Protein AF-A0A0J8SXW7-F1 (afdb_monomer_lite)

Structure (mmCIF, N/CA/C/O backbone):
data_AF-A0A0J8SXW7-F1
#
_entry.id   AF-A0A0J8SXW7-F1
#
loop_
_atom_site.group_PDB
_atom_site.id
_atom_site.type_symbol
_atom_site.label_atom_id
_atom_site.label_alt_id
_atom_site.label_comp_id
_atom_site.label_asym_id
_atom_site.label_entity_id
_atom_site.label_seq_id
_atom_site.pdbx_PDB_ins_code
_atom_site.Cartn_x
_atom_site.Cartn_y
_atom_site.Cartn_z
_atom_site.occupancy
_atom_site.B_iso_or_equiv
_atom_site.auth_seq_id
_atom_site.auth_comp_id
_atom_site.auth_asym_id
_atom_site.auth_atom_id
_atom_site.pdbx_PDB_model_num
ATOM 1 N N . MET A 1 1 ? -12.211 -1.390 36.355 1.00 63.88 1 MET A N 1
ATOM 2 C CA . MET A 1 1 ? -13.063 -1.332 35.145 1.00 63.88 1 MET A CA 1
ATOM 3 C C . MET A 1 1 ? -12.846 -0.063 34.319 1.00 63.88 1 MET A C 1
ATOM 5 O O . MET A 1 1 ? -12.657 -0.230 33.126 1.00 63.88 1 MET A O 1
ATOM 9 N N . SER A 1 2 ? -12.753 1.157 34.883 1.00 73.62 2 SER A N 1
ATOM 10 C CA . SER A 1 2 ? -12.425 2.357 34.065 1.00 73.62 2 SER A CA 1
ATOM 11 C C . SER A 1 2 ? -11.066 2.266 33.354 1.00 73.62 2 SER A C 1
ATOM 13 O O . SER A 1 2 ? -10.900 2.770 32.251 1.00 73.62 2 SER A O 1
ATOM 15 N N . THR A 1 3 ? -10.104 1.549 33.943 1.00 84.44 3 THR A N 1
ATOM 16 C CA . THR A 1 3 ? -8.816 1.246 33.304 1.00 84.44 3 THR A CA 1
ATOM 17 C C . THR A 1 3 ? -8.985 0.404 32.038 1.00 84.44 3 THR A C 1
ATOM 19 O O . THR A 1 3 ? -8.283 0.646 31.069 1.00 84.44 3 THR A O 1
ATOM 22 N N . ILE A 1 4 ? -9.929 -0.546 32.024 1.00 85.62 4 ILE A N 1
ATOM 23 C CA . ILE A 1 4 ? -10.173 -1.427 30.871 1.00 85.62 4 ILE A CA 1
ATOM 24 C C . ILE A 1 4 ? -10.850 -0.636 29.748 1.00 85.62 4 ILE A C 1
ATOM 26 O O . ILE A 1 4 ? -10.400 -0.702 28.614 1.00 85.62 4 ILE A O 1
ATOM 30 N N . GLU A 1 5 ? -11.875 0.160 30.064 1.00 84.00 5 GLU A N 1
ATOM 31 C CA . GLU A 1 5 ? -12.535 1.049 29.092 1.00 84.00 5 GLU A CA 1
ATOM 32 C C . GLU A 1 5 ? -11.545 2.041 28.457 1.00 84.00 5 GLU A C 1
ATOM 34 O O . GLU A 1 5 ? -11.538 2.231 27.239 1.00 84.00 5 GLU A O 1
ATOM 39 N N . SER A 1 6 ? -10.668 2.627 29.279 1.00 89.38 6 SER A N 1
ATOM 40 C CA . SER A 1 6 ? -9.590 3.500 28.811 1.00 89.38 6 SER A CA 1
ATOM 41 C C . SER A 1 6 ? -8.622 2.750 27.893 1.00 89.38 6 SER A C 1
ATOM 43 O O . SER A 1 6 ? -8.356 3.213 26.788 1.00 89.38 6 SER A O 1
ATOM 45 N N . SER A 1 7 ? -8.172 1.549 28.281 1.00 90.94 7 SER A N 1
ATOM 46 C CA . SER A 1 7 ? -7.300 0.720 27.441 1.00 90.94 7 SER A CA 1
ATOM 47 C C . SER A 1 7 ? -7.934 0.370 26.095 1.00 90.94 7 SER A C 1
ATOM 49 O O . SER A 1 7 ? -7.269 0.526 25.078 1.00 90.94 7 SER A O 1
ATOM 51 N N . VAL A 1 8 ? -9.208 -0.036 26.067 1.00 90.44 8 VAL A N 1
ATOM 52 C CA . VAL A 1 8 ? -9.937 -0.335 24.820 1.00 90.44 8 VAL A CA 1
ATOM 53 C C . VAL A 1 8 ? -10.001 0.901 23.923 1.00 90.44 8 VAL A C 1
ATOM 55 O O . VAL A 1 8 ? -9.690 0.819 22.739 1.00 90.44 8 VAL A O 1
ATOM 58 N N . THR A 1 9 ? -10.321 2.064 24.496 1.00 90.19 9 THR A N 1
ATOM 59 C CA . THR A 1 9 ? -10.385 3.330 23.749 1.00 90.19 9 THR A CA 1
ATOM 60 C C . THR A 1 9 ? -9.020 3.720 23.178 1.00 90.19 9 THR A C 1
ATOM 62 O O . THR A 1 9 ? -8.919 4.080 22.008 1.00 90.19 9 THR A O 1
ATOM 65 N N . THR A 1 10 ? -7.946 3.595 23.963 1.00 94.00 10 THR A N 1
ATOM 66 C CA . THR A 1 10 ? -6.581 3.850 23.482 1.00 94.00 10 THR A CA 1
ATOM 67 C C . THR A 1 10 ? -6.181 2.874 22.373 1.00 94.00 10 THR A C 1
ATOM 69 O O . THR A 1 10 ? -5.550 3.279 21.399 1.00 94.00 10 THR A O 1
ATOM 72 N N . THR A 1 11 ? -6.543 1.593 22.479 1.00 93.62 11 THR A N 1
ATOM 73 C CA . THR A 1 11 ? -6.265 0.609 21.425 1.00 93.62 11 THR A CA 1
ATOM 74 C C . THR A 1 11 ? -7.021 0.935 20.134 1.00 93.62 11 THR A C 1
ATOM 76 O O . THR A 1 11 ? -6.407 0.900 19.068 1.00 93.62 11 THR A O 1
ATOM 79 N N . ASP A 1 12 ? -8.294 1.332 20.215 1.00 92.56 12 ASP A N 1
ATOM 80 C CA . ASP A 1 12 ? -9.075 1.805 19.061 1.00 92.56 12 ASP A CA 1
ATOM 81 C C . ASP A 1 12 ? -8.402 2.995 18.358 1.00 92.56 12 ASP A C 1
ATOM 83 O O . ASP A 1 12 ? -8.291 3.018 17.131 1.00 92.56 12 ASP A O 1
ATOM 87 N N . GLU A 1 13 ? -7.923 3.982 19.121 1.00 94.50 13 GLU A N 1
ATOM 88 C CA . GLU A 1 13 ? -7.211 5.146 18.579 1.00 94.50 13 GLU A CA 1
ATOM 89 C C . GLU A 1 13 ? -5.915 4.746 17.865 1.00 94.50 13 GLU A C 1
ATOM 91 O O . GLU A 1 13 ? -5.630 5.236 16.769 1.00 94.50 13 GLU A O 1
ATOM 96 N N . VAL A 1 14 ? -5.143 3.823 18.447 1.00 95.81 14 VAL A N 1
ATOM 97 C CA . VAL A 1 14 ? -3.910 3.311 17.833 1.00 95.81 14 VAL A CA 1
ATOM 98 C C . VAL A 1 14 ? -4.204 2.586 16.523 1.00 95.81 14 VAL A C 1
ATOM 100 O O . VAL A 1 14 ? -3.511 2.838 15.537 1.00 95.81 14 VAL A O 1
ATOM 103 N N . ILE A 1 15 ? -5.236 1.740 16.471 1.00 94.81 15 ILE A N 1
ATOM 104 C CA . ILE A 1 15 ? -5.591 1.026 15.237 1.00 94.81 15 ILE A CA 1
ATOM 105 C C . ILE A 1 15 ? -6.037 2.012 14.148 1.00 94.81 15 ILE A C 1
ATOM 107 O O . ILE A 1 15 ? -5.579 1.909 13.013 1.00 94.81 15 ILE A O 1
ATOM 111 N N . ARG A 1 16 ? -6.834 3.033 14.484 1.00 92.31 16 ARG A N 1
ATOM 112 C CA . ARG A 1 16 ? -7.217 4.093 13.527 1.00 92.31 16 ARG A CA 1
ATOM 113 C C . ARG A 1 16 ? -6.018 4.895 13.018 1.00 92.31 16 ARG A C 1
ATOM 115 O O . ARG A 1 16 ? -5.972 5.281 11.853 1.00 92.31 16 ARG A O 1
ATOM 122 N N . MET A 1 17 ? -5.022 5.148 13.868 1.00 95.75 17 MET A N 1
ATOM 123 C CA . MET A 1 17 ? -3.774 5.770 13.415 1.00 95.75 17 MET A CA 1
ATOM 124 C C . MET A 1 17 ? -2.996 4.869 12.453 1.00 95.75 17 MET A C 1
ATOM 126 O O . MET A 1 17 ? -2.392 5.379 11.507 1.00 95.75 17 MET A O 1
ATOM 130 N N . LEU A 1 18 ? -2.981 3.555 12.689 1.00 95.50 18 LEU A N 1
ATOM 131 C CA . LEU A 1 18 ? -2.347 2.595 11.786 1.00 95.50 18 LEU A CA 1
ATOM 132 C C . LEU A 1 18 ? -3.084 2.523 10.442 1.00 95.50 18 LEU A C 1
ATOM 134 O O . LEU A 1 18 ? -2.417 2.543 9.412 1.00 95.50 18 LEU A O 1
ATOM 138 N N . GLU A 1 19 ? -4.418 2.573 10.435 1.00 93.00 19 GLU A N 1
ATOM 139 C CA . GLU A 1 19 ? -5.241 2.654 9.217 1.00 93.00 19 GLU A CA 1
ATOM 140 C C . GLU A 1 19 ? -4.845 3.873 8.367 1.00 93.00 19 GLU A C 1
ATOM 142 O O . GLU A 1 19 ? -4.509 3.746 7.190 1.00 93.00 19 GLU A O 1
ATOM 147 N N . GLY A 1 20 ? -4.745 5.054 8.987 1.00 94.50 20 GLY A N 1
ATOM 148 C CA . GLY A 1 20 ? -4.309 6.269 8.294 1.00 94.50 20 GLY A CA 1
ATOM 149 C C . GLY A 1 20 ? -2.858 6.227 7.788 1.00 94.50 20 GLY A C 1
ATOM 150 O O . GLY A 1 20 ? -2.529 6.891 6.802 1.00 94.50 20 GLY A O 1
ATOM 151 N N . LYS A 1 21 ? -1.971 5.468 8.443 1.00 95.62 21 LYS A N 1
ATOM 152 C CA . LYS A 1 21 ? -0.592 5.241 7.970 1.00 95.62 21 LYS A CA 1
ATOM 153 C C . LYS A 1 21 ? -0.554 4.247 6.813 1.00 95.62 21 LYS A C 1
ATOM 155 O O . LYS A 1 21 ? 0.180 4.483 5.861 1.00 95.62 21 LYS A O 1
ATOM 160 N N . SER A 1 22 ? -1.351 3.185 6.879 1.00 95.62 22 SER A N 1
ATOM 161 C CA . SER A 1 22 ? -1.481 2.179 5.822 1.00 95.62 22 SER A CA 1
ATOM 162 C C . SER 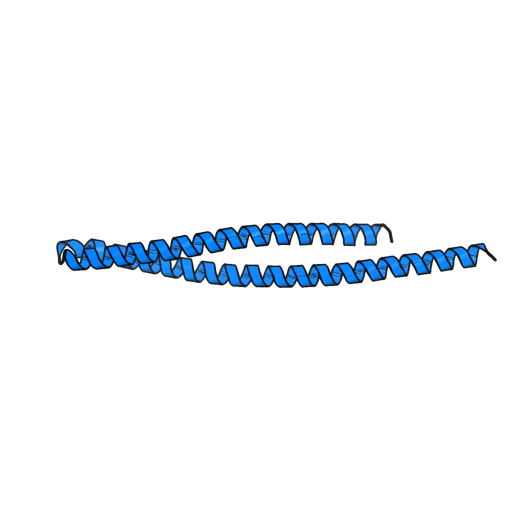A 1 22 ? -1.971 2.804 4.520 1.00 95.62 22 SER A C 1
ATOM 164 O O . SER A 1 22 ? -1.325 2.644 3.488 1.00 95.62 22 SER A O 1
ATOM 166 N N . ALA A 1 23 ? -2.993 3.662 4.594 1.00 93.81 23 ALA A N 1
ATOM 167 C CA . ALA A 1 23 ? -3.488 4.406 3.438 1.00 93.81 23 ALA A CA 1
ATOM 168 C C . ALA A 1 23 ? -2.407 5.299 2.793 1.00 93.81 23 ALA A C 1
ATOM 170 O O . ALA A 1 23 ? -2.322 5.401 1.570 1.00 93.81 23 ALA A O 1
ATOM 171 N N . GLN A 1 24 ? -1.545 5.931 3.599 1.00 96.88 24 GLN A N 1
ATOM 172 C CA . GLN A 1 24 ? -0.409 6.704 3.077 1.00 96.88 24 GLN A CA 1
ATOM 173 C C . GLN A 1 24 ? 0.639 5.809 2.408 1.00 96.88 24 GLN A C 1
ATOM 175 O O . GLN A 1 24 ? 1.187 6.190 1.376 1.00 96.88 24 GLN A O 1
ATOM 180 N N . ILE A 1 25 ? 0.914 4.627 2.967 1.00 96.19 25 ILE A N 1
ATOM 181 C CA . ILE A 1 25 ? 1.834 3.658 2.359 1.00 96.19 25 ILE A CA 1
ATOM 182 C C . ILE A 1 25 ? 1.267 3.167 1.024 1.00 96.19 25 ILE A C 1
ATOM 184 O O . ILE A 1 25 ? 1.996 3.188 0.038 1.00 96.19 25 ILE A O 1
ATOM 188 N N . SER A 1 26 ? -0.021 2.818 0.959 1.00 96.00 26 SER A N 1
ATOM 189 C CA . SER A 1 26 ? -0.700 2.418 -0.283 1.00 96.00 26 SER A CA 1
ATOM 190 C C . SER A 1 26 ? -0.528 3.471 -1.389 1.00 96.00 26 SER A C 1
ATOM 192 O O . SER A 1 26 ? -0.090 3.153 -2.495 1.00 96.00 26 SER A O 1
ATOM 194 N N . GLN A 1 27 ? -0.730 4.758 -1.073 1.00 96.75 27 GLN A N 1
ATOM 195 C CA . GLN A 1 27 ? -0.498 5.852 -2.028 1.00 96.75 27 GLN A CA 1
ATOM 196 C C . GLN A 1 27 ? 0.958 5.929 -2.514 1.00 96.75 27 GLN A C 1
ATOM 198 O O . GLN A 1 27 ? 1.206 6.159 -3.698 1.00 96.75 27 GLN A O 1
ATOM 203 N N . MET A 1 28 ? 1.932 5.736 -1.619 1.00 96.69 28 MET A N 1
ATOM 204 C CA . MET A 1 28 ? 3.350 5.728 -1.992 1.00 96.69 28 MET A CA 1
ATOM 205 C C . MET A 1 28 ? 3.695 4.535 -2.888 1.00 96.69 28 MET A C 1
ATOM 207 O O . MET A 1 28 ? 4.410 4.703 -3.872 1.00 96.69 28 MET A O 1
ATOM 211 N N . VAL A 1 29 ? 3.181 3.347 -2.570 1.00 97.00 29 VAL A N 1
ATOM 212 C CA . VAL A 1 29 ? 3.405 2.117 -3.343 1.00 97.00 29 VAL A CA 1
ATOM 213 C C . VAL A 1 29 ? 2.822 2.248 -4.746 1.00 97.00 29 VAL A C 1
ATOM 215 O O . VAL A 1 29 ? 3.523 1.966 -5.719 1.00 97.00 29 VAL A O 1
ATOM 218 N N . SER A 1 30 ? 1.604 2.785 -4.857 1.00 95.94 30 SER A N 1
ATOM 219 C CA . SER A 1 30 ? 0.957 3.087 -6.136 1.00 95.94 30 SER A CA 1
ATOM 220 C C . SER A 1 30 ? 1.804 4.042 -6.989 1.00 95.94 30 SER A C 1
ATOM 222 O O . SER A 1 30 ? 2.088 3.756 -8.153 1.00 95.94 30 SER A O 1
ATOM 224 N N . ALA A 1 31 ? 2.331 5.119 -6.393 1.00 97.69 31 ALA A N 1
ATOM 225 C CA . ALA A 1 31 ? 3.228 6.041 -7.092 1.00 97.69 31 ALA A CA 1
ATOM 226 C C . ALA A 1 31 ? 4.537 5.366 -7.553 1.00 97.69 31 ALA A C 1
ATOM 228 O O . ALA A 1 31 ? 5.019 5.636 -8.653 1.00 97.69 31 ALA A O 1
ATOM 229 N N . ILE A 1 32 ? 5.118 4.468 -6.748 1.00 96.56 32 ILE A N 1
ATOM 230 C CA . ILE A 1 32 ? 6.312 3.701 -7.144 1.00 96.56 32 ILE A CA 1
ATOM 231 C C . ILE A 1 32 ? 5.984 2.770 -8.317 1.00 96.56 32 ILE A C 1
ATOM 233 O O . ILE A 1 32 ? 6.767 2.699 -9.264 1.00 96.56 32 ILE A O 1
ATOM 237 N N . HIS A 1 33 ? 4.830 2.098 -8.288 1.00 96.31 33 HIS A N 1
ATOM 238 C CA . HIS A 1 33 ? 4.379 1.231 -9.375 1.00 96.31 33 HIS A CA 1
ATOM 239 C C . HIS A 1 33 ? 4.174 2.022 -10.683 1.00 96.31 33 HIS A C 1
ATOM 241 O O . HIS A 1 33 ? 4.607 1.593 -11.756 1.00 96.31 33 HIS A O 1
ATOM 247 N N . GLU A 1 34 ? 3.608 3.231 -10.619 1.00 97.44 34 GLU A N 1
ATOM 248 C CA . GLU A 1 34 ? 3.515 4.128 -11.779 1.00 97.44 34 GLU A CA 1
ATOM 249 C C . GLU A 1 34 ? 4.895 4.539 -12.317 1.00 97.44 34 GLU A C 1
ATOM 251 O O . GLU A 1 34 ? 5.129 4.486 -13.529 1.00 97.44 34 GLU A O 1
ATOM 256 N N . ILE A 1 35 ? 5.835 4.900 -11.435 1.00 97.75 35 ILE A N 1
ATOM 257 C CA . ILE A 1 35 ? 7.214 5.250 -11.813 1.00 97.75 35 ILE A CA 1
ATOM 258 C C . ILE A 1 35 ? 7.916 4.056 -12.468 1.00 97.75 35 ILE A C 1
ATOM 260 O O . ILE A 1 35 ? 8.593 4.228 -13.486 1.00 97.75 35 ILE A O 1
ATOM 264 N N . ALA A 1 36 ? 7.749 2.850 -11.924 1.00 97.88 36 ALA A N 1
ATOM 265 C CA . ALA A 1 36 ? 8.300 1.621 -12.481 1.00 97.88 36 ALA A CA 1
ATOM 266 C C . ALA A 1 36 ? 7.763 1.376 -13.899 1.00 97.88 36 ALA A C 1
ATOM 268 O O . ALA A 1 36 ? 8.543 1.194 -14.835 1.00 97.88 36 ALA A O 1
ATOM 269 N N . ASN A 1 37 ? 6.450 1.498 -14.102 1.00 97.06 37 ASN A N 1
ATOM 270 C CA . ASN A 1 37 ? 5.827 1.347 -15.418 1.00 97.06 37 ASN A CA 1
ATOM 271 C C . ASN A 1 37 ? 6.296 2.400 -16.431 1.00 97.06 37 ASN A C 1
ATOM 273 O O . ASN A 1 37 ? 6.630 2.064 -17.571 1.00 97.06 37 ASN A O 1
ATOM 277 N N . GLN A 1 38 ? 6.389 3.669 -16.030 1.00 98.06 38 GLN A N 1
ATOM 278 C CA . GLN A 1 38 ? 6.929 4.722 -16.896 1.00 98.06 38 GLN A CA 1
ATOM 279 C C . GLN A 1 38 ? 8.399 4.470 -17.246 1.00 98.06 38 GLN A C 1
ATOM 281 O O . GLN A 1 38 ? 8.793 4.606 -18.406 1.00 98.06 38 GLN A O 1
ATOM 286 N N . THR A 1 39 ? 9.207 4.054 -16.271 1.00 97.75 39 THR A N 1
ATOM 287 C CA . THR A 1 39 ? 10.623 3.725 -16.484 1.00 97.75 39 THR A CA 1
ATOM 288 C C . THR A 1 39 ? 10.775 2.539 -17.436 1.00 97.75 39 THR A C 1
ATOM 290 O O . THR A 1 39 ? 11.614 2.581 -18.336 1.00 97.75 39 THR A O 1
ATOM 293 N N . ASN A 1 40 ? 9.921 1.521 -17.308 1.00 96.50 40 ASN A N 1
ATOM 294 C CA . ASN A 1 40 ? 9.875 0.371 -18.206 1.00 96.50 40 ASN A CA 1
ATOM 295 C C . ASN A 1 40 ? 9.567 0.795 -19.657 1.00 96.50 40 ASN A C 1
ATOM 297 O O . ASN A 1 40 ? 10.278 0.414 -20.590 1.00 96.50 40 ASN A O 1
ATOM 301 N N . LEU A 1 41 ? 8.565 1.660 -19.855 1.00 96.81 41 LEU A N 1
ATOM 302 C CA . LEU A 1 41 ? 8.223 2.205 -21.174 1.00 96.81 41 LEU A CA 1
ATOM 303 C C . LEU A 1 41 ? 9.350 3.065 -21.769 1.00 96.81 41 LEU A C 1
ATOM 305 O O . LEU A 1 41 ? 9.648 2.961 -22.961 1.00 96.81 41 LEU A O 1
ATOM 309 N N . LEU A 1 42 ? 10.014 3.887 -20.955 1.00 96.81 42 LEU A N 1
ATOM 310 C CA . LEU A 1 42 ? 11.171 4.676 -21.389 1.00 96.81 42 LEU A CA 1
ATOM 311 C C . LEU A 1 42 ? 12.342 3.778 -21.808 1.00 96.81 42 LEU A C 1
ATOM 313 O O . LEU A 1 42 ? 12.952 4.009 -22.853 1.00 96.81 42 LEU A O 1
ATOM 317 N N . ALA A 1 43 ? 12.623 2.727 -21.037 1.00 96.94 43 ALA A N 1
ATOM 318 C CA . ALA A 1 43 ? 13.661 1.749 -21.343 1.00 96.94 43 ALA A CA 1
ATOM 319 C C . ALA A 1 43 ? 13.356 0.959 -22.627 1.00 96.94 43 ALA A C 1
ATOM 321 O O . ALA A 1 43 ? 14.257 0.689 -23.429 1.00 96.94 43 ALA A O 1
ATOM 322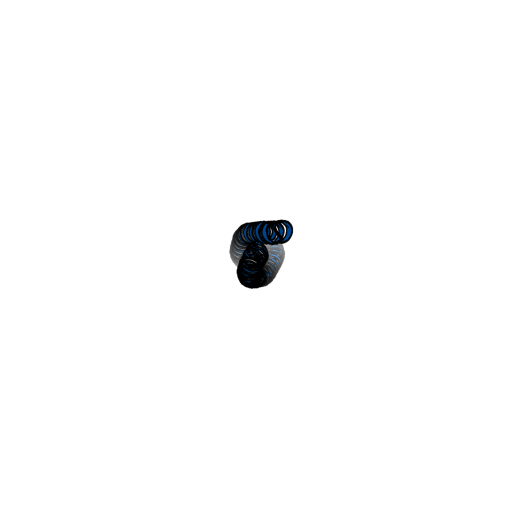 N N . LEU A 1 44 ? 12.085 0.637 -22.873 1.00 94.50 44 LEU A N 1
ATOM 323 C CA . LEU A 1 44 ? 11.640 0.027 -24.123 1.00 94.50 44 LEU A CA 1
ATOM 324 C C . LEU A 1 44 ? 11.892 0.955 -25.319 1.00 94.50 44 LEU A C 1
ATOM 326 O O . LEU A 1 44 ? 12.509 0.533 -26.297 1.00 94.50 44 LEU A O 1
ATOM 330 N N . ASN A 1 45 ? 11.489 2.224 -25.224 1.00 95.00 45 ASN A N 1
ATOM 331 C CA . ASN A 1 45 ? 11.723 3.211 -26.282 1.00 95.00 45 ASN A CA 1
ATOM 332 C C . ASN A 1 45 ? 13.221 3.403 -26.563 1.00 95.00 45 ASN A C 1
ATOM 334 O O . ASN A 1 45 ? 13.636 3.425 -27.721 1.00 95.00 45 ASN A O 1
ATOM 338 N N . ALA A 1 46 ? 14.047 3.463 -25.514 1.00 94.56 46 ALA A N 1
ATOM 339 C CA . ALA A 1 46 ? 15.500 3.534 -25.650 1.00 94.56 46 ALA A CA 1
ATOM 340 C C . ALA A 1 46 ? 16.080 2.288 -26.341 1.00 94.56 46 ALA A C 1
ATOM 342 O O . ALA A 1 46 ? 16.970 2.410 -27.180 1.00 94.56 46 ALA A O 1
ATOM 343 N N . SER A 1 47 ? 15.546 1.099 -26.045 1.00 93.81 47 SER A N 1
ATOM 344 C CA . SER A 1 47 ? 15.960 -0.154 -26.693 1.00 93.81 47 SER A CA 1
ATOM 345 C C . SER A 1 47 ? 15.623 -0.168 -28.189 1.00 93.81 47 SER A C 1
ATOM 347 O O . SER A 1 47 ? 16.429 -0.628 -28.999 1.00 93.81 47 SER A O 1
ATOM 349 N N . ILE A 1 48 ? 14.457 0.369 -28.570 1.00 92.50 48 ILE A N 1
ATOM 350 C CA . ILE A 1 48 ? 14.036 0.504 -29.973 1.00 92.50 48 ILE A CA 1
ATOM 351 C C . ILE A 1 48 ? 14.964 1.466 -30.723 1.00 92.50 48 ILE A C 1
ATOM 353 O O . ILE A 1 48 ? 15.445 1.138 -31.810 1.00 92.50 48 ILE A O 1
ATOM 357 N N . GLU A 1 49 ? 15.265 2.629 -30.144 1.00 95.00 49 GLU A N 1
ATOM 358 C CA . GLU A 1 49 ? 16.135 3.616 -30.792 1.00 95.00 49 GLU A CA 1
ATOM 359 C C . GLU A 1 49 ? 17.590 3.124 -30.874 1.00 95.00 49 GLU A C 1
ATOM 361 O O . GLU A 1 49 ? 18.265 3.320 -31.886 1.00 95.00 49 GLU A O 1
ATOM 366 N N . ALA A 1 50 ? 18.059 2.385 -29.864 1.00 95.19 50 ALA A N 1
ATOM 367 C CA . ALA A 1 50 ? 19.359 1.724 -29.893 1.00 95.19 50 ALA A CA 1
ATOM 368 C C . ALA A 1 50 ? 19.453 0.686 -31.025 1.00 95.19 50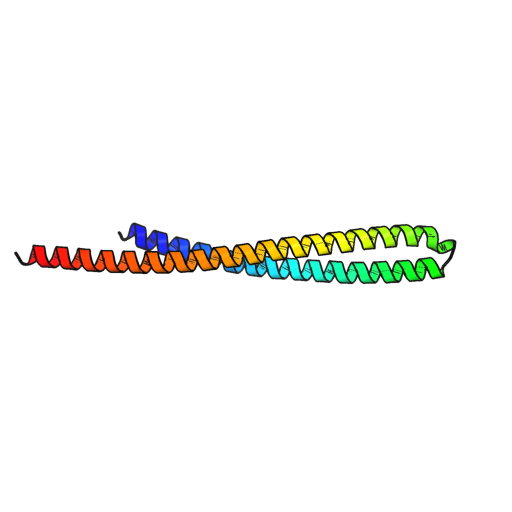 ALA A C 1
ATOM 370 O O . ALA A 1 50 ? 20.454 0.648 -31.741 1.00 95.19 50 ALA A O 1
ATOM 371 N N . ALA A 1 51 ? 18.401 -0.111 -31.245 1.00 92.38 51 ALA A N 1
ATOM 372 C CA . ALA A 1 51 ? 18.341 -1.034 -32.378 1.00 92.38 51 ALA A CA 1
ATOM 373 C C . ALA A 1 51 ? 18.360 -0.288 -33.724 1.00 92.38 51 ALA A C 1
ATOM 375 O O . ALA A 1 51 ? 19.024 -0.718 -34.668 1.00 92.38 51 ALA A O 1
ATOM 376 N N . ARG A 1 52 ? 17.684 0.865 -33.803 1.00 94.38 52 ARG A N 1
ATOM 377 C CA . ARG A 1 52 ? 17.643 1.715 -35.001 1.00 94.38 52 ARG A CA 1
ATOM 378 C C . ARG A 1 52 ? 19.002 2.330 -35.347 1.00 94.38 52 ARG A C 1
ATOM 380 O O . ARG A 1 52 ? 19.323 2.461 -36.525 1.00 94.38 52 ARG A O 1
ATOM 387 N N . ALA A 1 53 ? 19.808 2.664 -34.340 1.00 94.50 53 ALA A N 1
ATOM 388 C CA . ALA A 1 53 ? 21.170 3.174 -34.505 1.00 94.50 53 ALA A CA 1
ATOM 389 C C . ALA A 1 53 ? 22.198 2.093 -34.914 1.00 94.50 53 ALA A C 1
ATOM 391 O O . ALA A 1 53 ? 23.361 2.415 -35.178 1.00 94.50 53 ALA A O 1
ATOM 392 N N . GLY A 1 54 ? 21.795 0.817 -34.971 1.00 91.75 54 GLY A N 1
ATOM 393 C CA . GLY A 1 54 ? 22.649 -0.295 -35.386 1.00 91.75 54 GLY A CA 1
ATOM 394 C C . GLY A 1 54 ? 23.883 -0.450 -34.492 1.00 91.75 54 GLY A C 1
ATOM 395 O O . GLY A 1 54 ? 23.786 -0.475 -33.266 1.00 91.75 54 GLY A O 1
ATOM 396 N N . GLU A 1 55 ? 25.070 -0.527 -35.100 1.00 91.75 55 GLU A N 1
ATOM 397 C CA . GLU A 1 55 ? 26.341 -0.707 -34.379 1.00 91.75 55 GLU A CA 1
ATOM 398 C C . GLU A 1 55 ? 26.641 0.428 -33.384 1.00 91.75 55 GLU A C 1
ATOM 400 O O . GLU A 1 55 ? 27.207 0.181 -32.319 1.00 91.75 55 GLU A O 1
ATOM 405 N N . HIS A 1 56 ? 26.203 1.660 -33.670 1.00 90.69 56 HIS A N 1
ATOM 406 C CA . HIS A 1 56 ? 26.396 2.804 -32.772 1.00 90.69 56 HIS A CA 1
ATOM 407 C C . HIS A 1 56 ? 25.499 2.750 -31.524 1.00 90.69 56 HIS A C 1
ATOM 409 O O . HIS A 1 56 ? 25.809 3.384 -30.517 1.00 90.69 56 HIS A O 1
ATOM 415 N N . GLY A 1 57 ? 24.409 1.977 -31.566 1.00 93.50 57 GLY A N 1
ATOM 416 C CA . GLY A 1 57 ? 23.462 1.823 -30.462 1.00 93.50 57 GLY A CA 1
ATOM 417 C C . GLY A 1 57 ? 23.771 0.665 -29.513 1.00 93.50 57 GLY A C 1
ATOM 418 O O . GLY A 1 57 ? 23.113 0.544 -28.484 1.00 93.50 57 GLY A O 1
ATOM 419 N N . ARG A 1 58 ? 24.779 -0.173 -29.797 1.00 91.12 58 ARG A N 1
ATOM 420 C CA . ARG A 1 58 ? 25.073 -1.389 -29.011 1.00 91.12 58 ARG A CA 1
ATOM 421 C C . ARG A 1 58 ? 25.246 -1.136 -27.512 1.00 91.12 58 ARG A C 1
ATOM 423 O O . ARG A 1 58 ? 24.687 -1.873 -26.707 1.00 91.12 58 ARG A O 1
ATOM 430 N N . GLY A 1 59 ? 25.988 -0.094 -27.133 1.00 91.00 59 GLY A N 1
ATOM 431 C CA . GLY A 1 59 ? 26.179 0.265 -25.722 1.00 91.00 59 GLY A CA 1
ATOM 432 C C . GLY A 1 59 ? 24.884 0.740 -25.054 1.00 91.00 59 GLY A C 1
ATOM 433 O O . GLY A 1 59 ? 24.578 0.332 -23.937 1.00 91.00 59 GLY A O 1
ATOM 434 N N . PHE A 1 60 ? 24.084 1.535 -25.769 1.00 92.25 60 PHE A N 1
ATOM 435 C CA . PHE A 1 60 ? 22.783 2.004 -25.290 1.00 92.25 60 PHE A CA 1
ATOM 436 C C . PHE A 1 60 ? 21.774 0.863 -25.126 1.00 92.25 60 PHE A C 1
ATOM 438 O O . PHE A 1 60 ? 21.031 0.872 -24.150 1.00 92.25 60 PHE A O 1
ATOM 445 N N . ALA A 1 61 ? 21.795 -0.142 -26.007 1.00 93.88 61 ALA A N 1
ATOM 446 C CA . ALA A 1 61 ? 20.920 -1.313 -25.923 1.00 93.88 61 ALA A CA 1
ATOM 447 C C . ALA A 1 61 ? 21.163 -2.150 -24.653 1.00 93.88 61 ALA A C 1
ATOM 449 O O . ALA A 1 61 ? 20.224 -2.690 -24.065 1.00 93.88 61 ALA A O 1
ATOM 450 N N . VAL A 1 62 ? 22.421 -2.256 -24.208 1.00 94.62 62 VAL A N 1
ATOM 451 C CA . VAL A 1 62 ? 22.764 -2.960 -22.960 1.00 94.62 62 VAL A CA 1
ATOM 452 C C . VAL A 1 62 ? 22.217 -2.197 -21.756 1.00 94.62 62 VAL A C 1
ATOM 454 O O . VAL A 1 62 ? 21.563 -2.786 -20.899 1.00 94.62 62 VAL A O 1
ATOM 457 N N . VAL A 1 63 ? 22.431 -0.879 -21.718 1.00 95.75 63 VAL A N 1
ATOM 458 C CA . VAL A 1 63 ? 21.944 -0.028 -20.623 1.00 95.75 63 VAL A CA 1
ATOM 459 C C . VAL A 1 63 ? 20.418 -0.028 -20.565 1.00 95.75 63 VAL A C 1
ATOM 461 O O . VAL A 1 63 ? 19.853 -0.204 -19.491 1.00 95.75 63 VAL A O 1
ATOM 464 N N . SER A 1 64 ? 19.736 0.119 -21.703 1.00 96.50 64 SER A N 1
ATOM 465 C CA . SER A 1 64 ? 18.273 0.135 -21.747 1.00 96.50 64 SER A CA 1
ATOM 466 C C . SER A 1 64 ? 17.668 -1.194 -21.295 1.00 96.50 64 SER A C 1
ATOM 468 O O . SER A 1 64 ? 16.658 -1.194 -20.599 1.00 96.50 64 SER A O 1
ATOM 470 N N . THR A 1 65 ? 18.310 -2.321 -21.612 1.00 95.75 65 THR A N 1
ATOM 471 C CA . THR A 1 65 ? 17.882 -3.644 -21.134 1.00 95.75 65 THR A CA 1
ATOM 472 C C . THR A 1 65 ? 18.002 -3.762 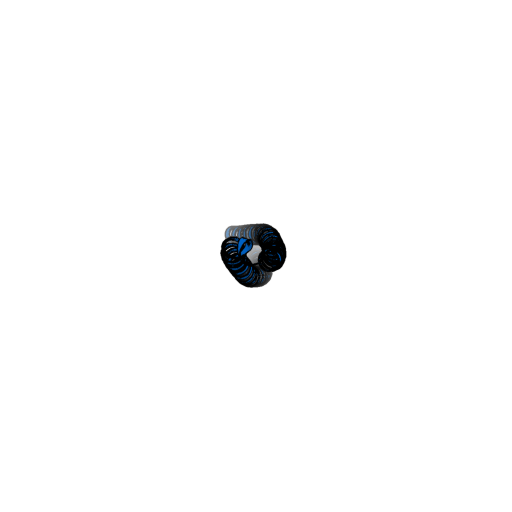-19.613 1.00 95.75 65 THR A C 1
ATOM 474 O O . THR A 1 65 ? 17.074 -4.247 -18.967 1.00 95.75 65 THR A O 1
ATOM 477 N N . GLU A 1 66 ? 19.100 -3.283 -19.022 1.00 97.12 66 GLU A N 1
ATOM 478 C CA . GLU A 1 66 ? 19.283 -3.338 -17.565 1.00 97.12 66 GLU A CA 1
ATOM 479 C C . GLU A 1 66 ? 18.305 -2.407 -16.833 1.00 97.12 66 GLU A C 1
ATOM 481 O O . GLU A 1 66 ? 17.699 -2.805 -15.842 1.00 97.12 66 GLU A O 1
ATOM 486 N N . VAL A 1 67 ? 18.070 -1.198 -17.359 1.00 97.62 67 VAL A N 1
ATOM 487 C CA . VAL A 1 67 ? 17.057 -0.278 -16.811 1.00 97.62 67 VAL A CA 1
ATOM 488 C C . VAL A 1 67 ? 15.664 -0.904 -16.875 1.00 97.62 67 VAL A C 1
ATOM 490 O O . VAL A 1 67 ? 14.911 -0.802 -15.909 1.00 97.62 67 VAL A O 1
ATOM 493 N N . ARG A 1 68 ? 15.328 -1.591 -17.976 1.00 97.06 68 ARG A N 1
ATOM 494 C CA . ARG A 1 68 ? 14.043 -2.286 -18.115 1.00 97.06 68 ARG A CA 1
ATOM 495 C C . ARG A 1 68 ? 13.864 -3.350 -17.037 1.00 97.06 68 ARG A C 1
ATOM 497 O O . ARG A 1 68 ? 12.842 -3.381 -16.366 1.00 97.06 68 ARG A O 1
ATOM 504 N N . LYS A 1 69 ? 14.891 -4.173 -16.829 1.00 97.56 69 LYS A N 1
ATOM 505 C CA . LYS A 1 69 ? 14.891 -5.220 -15.806 1.00 97.56 69 LYS A CA 1
ATOM 506 C C . LYS A 1 69 ? 14.736 -4.648 -14.393 1.00 97.56 69 LYS A C 1
ATOM 508 O O . LYS A 1 69 ? 13.981 -5.198 -13.601 1.00 97.56 69 LYS A O 1
ATOM 513 N N . LEU A 1 70 ? 15.419 -3.546 -14.079 1.00 97.62 70 LEU A N 1
ATOM 514 C CA . LEU A 1 70 ? 15.269 -2.867 -12.787 1.00 97.62 70 LEU A CA 1
ATOM 515 C C . LEU A 1 70 ? 13.859 -2.297 -12.601 1.00 97.62 70 LEU A C 1
ATOM 517 O O . LEU A 1 70 ? 13.316 -2.365 -11.503 1.00 97.62 70 LEU A O 1
ATOM 521 N N . ALA A 1 71 ? 13.259 -1.763 -13.667 1.00 98.00 71 ALA A N 1
ATOM 522 C CA . ALA A 1 71 ? 11.892 -1.261 -13.640 1.00 98.00 71 ALA A CA 1
ATOM 523 C C . ALA A 1 71 ? 10.867 -2.387 -13.418 1.00 98.00 71 ALA A C 1
ATOM 525 O O . ALA A 1 71 ? 9.989 -2.239 -12.576 1.00 98.00 71 ALA A O 1
ATOM 526 N N . GLU A 1 72 ? 11.017 -3.525 -14.102 1.00 97.50 72 GLU A N 1
ATOM 527 C CA . GLU A 1 72 ? 10.201 -4.730 -13.877 1.00 97.50 72 GLU A CA 1
ATOM 528 C C . GLU A 1 72 ? 10.332 -5.216 -12.419 1.00 97.50 72 GLU A C 1
ATOM 530 O O . GLU A 1 72 ? 9.333 -5.396 -11.732 1.00 97.50 72 GLU A O 1
ATOM 535 N N . GLN A 1 73 ? 11.559 -5.317 -11.893 1.00 97.88 73 GLN A N 1
ATOM 536 C CA . GLN A 1 73 ? 11.800 -5.713 -10.497 1.00 97.88 73 GLN A CA 1
ATOM 537 C C . GLN A 1 73 ? 11.216 -4.734 -9.469 1.00 97.88 73 GLN A C 1
ATOM 539 O O . GLN A 1 73 ? 10.785 -5.155 -8.392 1.00 97.88 73 GLN A O 1
ATOM 544 N N . ALA A 1 74 ? 11.233 -3.434 -9.771 1.00 96.81 74 ALA A N 1
ATOM 545 C CA . ALA A 1 74 ? 10.612 -2.418 -8.931 1.00 96.81 74 ALA A CA 1
ATOM 546 C C . ALA A 1 74 ? 9.084 -2.563 -8.925 1.00 96.81 74 ALA A C 1
ATOM 548 O O . ALA A 1 74 ? 8.496 -2.499 -7.850 1.00 96.81 74 ALA A O 1
ATOM 549 N N . GLY A 1 75 ? 8.471 -2.827 -10.086 1.00 97.50 75 GLY A N 1
ATOM 550 C CA . GLY A 1 75 ? 7.041 -3.130 -10.208 1.00 97.50 75 GLY A CA 1
ATOM 551 C C . GLY A 1 75 ? 6.645 -4.349 -9.375 1.00 97.50 75 GLY A C 1
ATOM 552 O O . GLY A 1 75 ? 5.851 -4.216 -8.453 1.00 97.50 75 GLY A O 1
ATOM 553 N N . ASP A 1 76 ? 7.319 -5.484 -9.582 1.00 97.50 76 ASP A N 1
ATOM 554 C CA . ASP A 1 76 ? 7.072 -6.721 -8.823 1.00 97.50 76 ASP A CA 1
ATOM 555 C C . ASP A 1 76 ? 7.215 -6.525 -7.301 1.00 97.50 76 ASP A C 1
ATOM 557 O O . ASP A 1 76 ? 6.550 -7.182 -6.497 1.00 97.50 76 ASP A O 1
ATOM 561 N N . SER A 1 77 ? 8.143 -5.660 -6.879 1.00 97.38 77 SER A N 1
ATOM 562 C CA . SER A 1 77 ? 8.348 -5.353 -5.461 1.00 97.38 77 SER A CA 1
ATOM 563 C C . SER A 1 77 ? 7.235 -4.467 -4.911 1.00 97.38 77 SER A C 1
ATOM 565 O O . SER A 1 77 ? 6.798 -4.698 -3.787 1.00 97.38 77 SER A O 1
ATOM 567 N N . SER A 1 78 ? 6.775 -3.482 -5.686 1.00 97.19 78 SER A N 1
ATOM 568 C CA . SER A 1 78 ? 5.615 -2.664 -5.332 1.00 97.19 78 SER A CA 1
ATOM 569 C C . SER A 1 78 ? 4.362 -3.513 -5.163 1.00 97.19 78 SER A C 1
ATOM 571 O O . SER A 1 78 ? 3.716 -3.384 -4.129 1.00 97.19 78 SER A O 1
ATOM 573 N N . ASP A 1 79 ? 4.082 -4.431 -6.089 1.00 96.50 79 ASP A N 1
ATOM 574 C CA . ASP A 1 79 ? 2.899 -5.301 -6.034 1.00 96.50 79 ASP A CA 1
ATOM 575 C C . ASP A 1 79 ? 2.885 -6.143 -4.748 1.00 96.50 79 ASP A C 1
ATOM 577 O O . ASP A 1 79 ? 1.889 -6.219 -4.034 1.00 96.50 79 ASP A O 1
ATOM 581 N N . ARG A 1 80 ? 4.038 -6.708 -4.367 1.00 97.56 80 ARG A N 1
ATOM 582 C CA . ARG A 1 80 ? 4.169 -7.453 -3.102 1.00 97.56 80 ARG A CA 1
ATOM 583 C C . ARG A 1 80 ? 3.966 -6.579 -1.869 1.00 97.56 80 ARG A C 1
ATOM 585 O O . ARG A 1 80 ? 3.488 -7.067 -0.849 1.00 97.56 80 ARG A O 1
ATOM 592 N N . ILE A 1 81 ? 4.395 -5.317 -1.913 1.00 96.88 81 ILE A N 1
ATOM 593 C CA . ILE A 1 81 ? 4.160 -4.390 -0.803 1.00 96.88 81 ILE A CA 1
ATOM 594 C C . ILE A 1 81 ? 2.671 -4.036 -0.742 1.00 96.88 81 ILE A C 1
ATOM 596 O O . ILE A 1 81 ? 2.131 -3.975 0.357 1.00 96.88 81 ILE A O 1
ATOM 600 N N . GLU A 1 82 ? 2.007 -3.850 -1.882 1.00 96.25 82 GLU A N 1
ATOM 601 C CA . GLU A 1 82 ? 0.564 -3.601 -1.955 1.00 96.25 82 GLU A CA 1
ATOM 602 C C . GLU A 1 82 ? -0.230 -4.750 -1.320 1.00 96.25 82 GLU A C 1
ATOM 604 O O . GLU A 1 82 ? -1.011 -4.501 -0.406 1.00 96.25 82 GLU A O 1
ATOM 609 N N . GLU A 1 83 ? 0.074 -6.006 -1.668 1.00 97.00 83 GLU A N 1
ATOM 610 C CA . GLU A 1 83 ? -0.539 -7.191 -1.044 1.00 97.00 83 GLU A CA 1
ATOM 611 C C . GLU A 1 83 ? -0.364 -7.216 0.488 1.00 97.00 83 GLU A C 1
ATOM 613 O O . GLU A 1 83 ? -1.289 -7.548 1.234 1.00 97.00 83 GLU A O 1
ATOM 618 N N . LEU A 1 84 ? 0.824 -6.851 0.987 1.00 96.81 84 LEU A N 1
ATOM 619 C CA . LEU A 1 84 ? 1.090 -6.784 2.428 1.00 96.81 84 LEU A CA 1
ATOM 620 C C . LEU A 1 84 ? 0.300 -5.662 3.110 1.00 96.81 84 LEU A C 1
ATOM 622 O O . LEU A 1 84 ? -0.180 -5.844 4.228 1.00 96.81 84 LEU A O 1
ATOM 626 N N . VAL A 1 85 ? 0.172 -4.510 2.454 1.00 96.06 85 VAL A N 1
ATOM 627 C CA . VAL A 1 85 ? -0.592 -3.362 2.956 1.00 96.06 85 VAL A CA 1
ATOM 628 C C . VAL A 1 85 ? -2.083 -3.699 3.008 1.00 96.06 85 VAL A C 1
ATOM 630 O O . VAL A 1 85 ? -2.719 -3.446 4.028 1.00 96.06 85 VAL A O 1
ATOM 633 N N . GLU A 1 86 ? -2.627 -4.352 1.980 1.00 95.56 86 GLU A N 1
ATOM 634 C CA . GLU A 1 86 ? -4.014 -4.834 1.978 1.00 95.56 86 GLU A CA 1
ATOM 635 C C . GLU A 1 86 ? -4.276 -5.843 3.105 1.00 95.56 86 GLU A C 1
ATOM 637 O O . GLU A 1 86 ? -5.288 -5.755 3.807 1.00 95.56 86 GLU A O 1
ATOM 642 N N . ALA A 1 87 ? -3.351 -6.782 3.330 1.00 96.62 87 ALA A N 1
ATOM 643 C CA . ALA A 1 87 ? -3.451 -7.727 4.439 1.00 96.62 87 ALA A CA 1
ATOM 644 C C . ALA A 1 87 ? -3.443 -7.007 5.801 1.00 96.62 87 ALA A C 1
ATOM 646 O O . ALA A 1 87 ? -4.261 -7.310 6.671 1.00 96.62 87 ALA A O 1
ATOM 647 N N . MET A 1 88 ? -2.577 -6.001 5.971 1.00 95.38 88 MET A N 1
ATOM 648 C CA . MET A 1 88 ? -2.559 -5.168 7.177 1.00 95.38 88 MET A CA 1
ATOM 649 C C . MET A 1 88 ? -3.884 -4.423 7.380 1.00 95.38 88 MET A C 1
ATOM 651 O O . MET A 1 88 ? -4.363 -4.331 8.510 1.00 95.38 88 MET A O 1
ATOM 655 N N . GLU A 1 89 ? -4.500 -3.904 6.316 1.00 93.62 89 GLU A N 1
ATOM 656 C CA . GLU A 1 89 ? -5.814 -3.256 6.394 1.00 93.62 89 GLU A CA 1
ATOM 657 C C . GLU A 1 89 ? -6.905 -4.216 6.866 1.00 93.62 89 GLU A C 1
ATOM 659 O O . GLU A 1 89 ? -7.691 -3.865 7.753 1.00 93.62 89 GLU A O 1
ATOM 664 N N . GLN A 1 90 ? -6.915 -5.448 6.356 1.00 96.06 90 GLN A N 1
ATOM 665 C CA . GLN A 1 90 ? -7.844 -6.481 6.814 1.00 96.06 90 GLN A CA 1
ATOM 666 C C . GLN A 1 90 ? -7.638 -6.823 8.297 1.00 96.06 90 GLN A C 1
ATOM 668 O O . GLN A 1 90 ? -8.611 -6.866 9.057 1.00 96.06 90 GLN A O 1
ATOM 673 N N . ASP A 1 91 ? -6.391 -7.003 8.739 1.00 95.62 91 ASP A N 1
ATOM 674 C CA . ASP A 1 91 ? -6.062 -7.293 10.141 1.00 95.62 91 ASP A CA 1
ATOM 675 C C . ASP A 1 91 ? -6.487 -6.150 11.079 1.00 95.62 91 ASP A C 1
ATOM 677 O O . ASP A 1 91 ? -7.009 -6.379 12.180 1.00 95.62 91 ASP A O 1
ATOM 681 N N . MET A 1 92 ? -6.323 -4.899 10.641 1.00 94.69 92 MET A N 1
ATOM 682 C CA . MET A 1 92 ? -6.780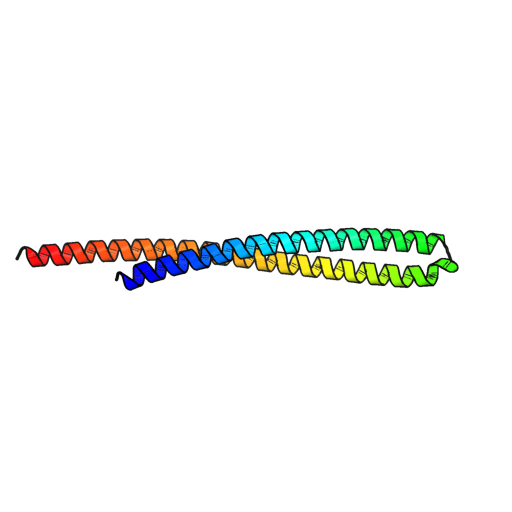 -3.723 11.384 1.00 94.69 92 MET A CA 1
ATOM 683 C C . MET A 1 92 ? -8.307 -3.668 11.484 1.00 94.69 92 MET A C 1
ATOM 685 O O . MET A 1 92 ? -8.833 -3.430 12.574 1.00 94.69 92 MET A O 1
ATOM 689 N N . GLN A 1 93 ? -9.035 -3.948 10.399 1.00 94.06 93 GLN A N 1
ATOM 690 C CA . GLN A 1 93 ? -10.501 -4.009 10.422 1.00 94.06 93 GLN A CA 1
ATOM 691 C C . GLN A 1 93 ? -11.018 -5.104 11.363 1.00 94.06 93 GLN A C 1
ATOM 693 O O . GLN A 1 93 ? -11.949 -4.873 12.144 1.00 94.06 93 GLN A O 1
ATOM 698 N N . GLN A 1 94 ? -10.393 -6.284 11.346 1.00 95.94 94 GLN A N 1
ATOM 699 C CA . GLN A 1 94 ? -10.717 -7.358 12.287 1.00 95.94 94 GLN A CA 1
ATOM 700 C C . GLN A 1 94 ? -10.450 -6.937 13.736 1.00 95.94 94 GLN A C 1
ATOM 702 O O . GLN A 1 94 ? -11.277 -7.190 14.617 1.00 95.94 94 GLN A O 1
ATOM 707 N N . SER A 1 95 ? -9.335 -6.246 13.978 1.00 95.00 95 SER A N 1
ATOM 708 C CA . SER A 1 95 ? -8.970 -5.736 15.302 1.00 95.00 95 SER A CA 1
ATOM 709 C C . SER A 1 95 ? -9.974 -4.697 15.812 1.00 95.00 95 SER A C 1
ATOM 711 O O . SER A 1 95 ? -10.413 -4.798 16.957 1.00 95.00 95 SER A O 1
ATOM 713 N N . LEU A 1 96 ? -10.426 -3.764 14.964 1.00 92.31 96 LEU A N 1
ATOM 714 C CA . LEU A 1 96 ? -11.487 -2.803 15.306 1.00 92.31 96 LEU A CA 1
ATOM 715 C C . LEU A 1 96 ? -12.808 -3.505 15.646 1.00 92.31 96 LEU A C 1
ATOM 717 O O . LEU A 1 96 ? -13.471 -3.154 16.621 1.00 92.31 96 LEU A O 1
ATOM 721 N N . SER A 1 97 ? -13.187 -4.532 14.881 1.00 94.19 97 SER A N 1
ATOM 722 C CA . SER A 1 97 ? -14.392 -5.322 15.168 1.00 94.19 97 SER A CA 1
ATOM 723 C C . SER A 1 97 ? -14.290 -6.068 16.504 1.00 94.19 97 SER A C 1
ATOM 725 O O . SER A 1 97 ? -15.260 -6.139 17.264 1.00 94.19 97 SER A O 1
ATOM 727 N N . ALA A 1 98 ? -13.116 -6.617 16.825 1.00 93.44 98 ALA A N 1
ATOM 728 C CA . ALA A 1 98 ? -12.865 -7.247 18.116 1.00 93.44 98 ALA A CA 1
ATOM 729 C C . ALA A 1 98 ? -12.938 -6.233 19.268 1.00 93.44 98 ALA A C 1
ATOM 731 O O . ALA A 1 98 ? -13.624 -6.498 20.254 1.00 93.44 98 ALA A O 1
ATOM 732 N N . MET A 1 99 ? -12.312 -5.063 19.127 1.00 91.00 99 MET A N 1
ATOM 733 C CA . MET A 1 99 ? -12.347 -4.015 20.152 1.00 91.00 99 MET A CA 1
ATOM 734 C C . MET A 1 99 ? -13.753 -3.460 20.377 1.00 91.00 99 MET A C 1
ATOM 736 O O . MET A 1 99 ? -14.141 -3.260 21.526 1.00 91.00 99 MET A O 1
ATOM 740 N N . SER A 1 100 ? -14.562 -3.317 19.322 1.00 91.62 100 SER A N 1
ATOM 741 C CA . SER A 1 100 ? -15.975 -2.941 19.458 1.00 91.62 100 SER A CA 1
ATOM 742 C C . SER A 1 100 ? -16.748 -3.942 20.320 1.00 91.62 100 SER A C 1
ATOM 744 O O . SER A 1 100 ? -17.481 -3.534 21.213 1.00 91.62 100 SER A O 1
ATOM 746 N N . ARG A 1 101 ? -16.548 -5.250 20.109 1.00 93.75 101 ARG A N 1
ATOM 747 C CA . ARG A 1 101 ? -17.191 -6.285 20.937 1.00 93.75 101 ARG A CA 1
ATOM 748 C C . ARG A 1 101 ? -16.727 -6.225 22.389 1.00 93.75 101 ARG A C 1
ATOM 750 O O . ARG A 1 101 ? -17.551 -6.274 23.294 1.00 93.75 101 ARG A O 1
ATOM 757 N N . VAL A 1 102 ? -15.422 -6.062 22.616 1.00 92.12 102 VAL A N 1
ATOM 758 C CA . VAL A 1 102 ? -14.867 -5.918 23.971 1.00 92.12 102 VAL A CA 1
ATOM 759 C C . VAL A 1 102 ? -15.445 -4.685 24.667 1.00 92.12 102 VAL A C 1
ATOM 761 O O . VAL A 1 102 ? -15.773 -4.741 25.851 1.00 92.12 102 VAL A O 1
ATOM 764 N N . LYS A 1 103 ? -15.611 -3.573 23.946 1.00 90.12 103 LYS A N 1
ATOM 765 C CA . LYS A 1 103 ? -16.233 -2.357 24.474 1.00 90.12 103 LYS A CA 1
ATOM 766 C C . LYS A 1 103 ? -17.664 -2.614 24.947 1.00 90.12 103 LYS A C 1
ATOM 768 O O . LYS A 1 103 ? -18.001 -2.215 26.062 1.00 90.12 103 LYS A O 1
ATOM 773 N N . ASP A 1 104 ? -18.465 -3.305 24.140 1.00 92.38 104 ASP A N 1
ATOM 774 C CA . ASP A 1 104 ? -19.852 -3.643 24.474 1.00 92.38 104 ASP A CA 1
ATOM 775 C C . ASP A 1 104 ? -19.925 -4.569 25.702 1.00 92.38 104 ASP A C 1
ATOM 777 O O . ASP A 1 104 ? -20.685 -4.313 26.638 1.00 92.38 104 ASP A O 1
ATOM 781 N N . GLU A 1 105 ? -19.075 -5.599 25.760 1.00 92.38 105 GLU A N 1
ATOM 782 C CA . GLU A 1 105 ? -18.989 -6.523 26.901 1.00 92.38 105 GLU A CA 1
ATOM 783 C C . GLU A 1 105 ? -18.582 -5.809 28.201 1.00 92.38 105 GLU A C 1
ATOM 785 O O . GLU A 1 105 ? -19.144 -6.070 29.269 1.00 92.38 105 GLU A O 1
ATOM 790 N N . VAL A 1 106 ? -17.634 -4.868 28.128 1.00 90.56 106 VAL A N 1
ATOM 791 C CA . VAL A 1 106 ? -17.212 -4.056 29.280 1.00 90.56 106 VAL A CA 1
ATOM 792 C C . VAL A 1 106 ? -18.340 -3.137 29.751 1.00 90.56 106 VAL A C 1
ATOM 794 O O . VAL A 1 106 ? -18.551 -3.010 30.961 1.00 90.56 106 VAL A O 1
ATOM 797 N N . GLN A 1 107 ? -19.080 -2.511 28.831 1.00 89.50 107 GLN A N 1
ATOM 798 C CA . GLN A 1 107 ? -20.228 -1.667 29.175 1.00 89.50 107 GLN A CA 1
ATOM 799 C C . GLN A 1 107 ? -21.349 -2.464 29.847 1.00 89.50 107 GLN A C 1
ATOM 801 O O . GLN A 1 107 ? -21.904 -2.017 30.855 1.00 89.50 107 GLN A O 1
ATOM 806 N N . GLU A 1 108 ? -21.642 -3.661 29.346 1.00 92.62 108 GLU A N 1
ATOM 807 C CA . GLU A 1 108 ? -22.646 -4.537 29.944 1.00 92.62 108 GLU A CA 1
ATOM 808 C C . GLU A 1 108 ? -22.212 -5.036 31.331 1.00 92.62 108 GLU A C 1
ATOM 810 O O . GLU A 1 108 ? -22.981 -4.967 32.294 1.00 92.62 108 GLU A O 1
ATOM 815 N N . GLY A 1 109 ? -20.947 -5.440 31.488 1.00 90.88 109 GLY A N 1
ATOM 816 C CA . GLY A 1 109 ? -20.393 -5.824 32.790 1.00 90.88 109 GLY A CA 1
ATOM 817 C C . GLY A 1 109 ? -20.433 -4.685 33.818 1.00 90.88 109 GLY A C 1
ATOM 818 O O . GLY A 1 109 ? -20.725 -4.912 34.997 1.00 90.88 109 GLY A O 1
ATOM 819 N N . LEU A 1 110 ? -20.209 -3.443 33.377 1.00 88.06 110 LEU A N 1
ATOM 820 C CA . LEU A 1 110 ? -20.361 -2.244 34.205 1.00 88.06 110 LEU A CA 1
ATOM 821 C C . LEU A 1 110 ? -21.814 -2.031 34.645 1.00 88.06 110 LEU A C 1
ATOM 823 O O . LEU A 1 110 ? -22.051 -1.704 35.810 1.00 88.06 110 LEU A O 1
ATOM 827 N N . ARG A 1 111 ? -22.782 -2.218 33.740 1.00 91.12 111 ARG A N 1
ATOM 828 C CA . ARG A 1 111 ? -24.214 -2.092 34.048 1.00 91.12 111 ARG A CA 1
ATOM 829 C C . ARG A 1 111 ? -24.640 -3.104 35.112 1.00 91.12 111 ARG A C 1
ATOM 831 O O . ARG A 1 111 ? -25.193 -2.704 36.134 1.00 91.12 111 ARG A O 1
ATOM 838 N N . LEU A 1 112 ? -24.307 -4.381 34.915 1.00 92.81 112 LEU A N 1
ATOM 839 C CA . LEU A 1 112 ? -24.630 -5.469 35.847 1.00 92.81 112 LEU A CA 1
ATOM 840 C C . LEU A 1 112 ? -24.007 -5.259 37.234 1.00 92.81 112 LEU A C 1
ATOM 842 O O . LEU A 1 112 ? -24.650 -5.503 38.258 1.00 92.81 112 LEU A O 1
ATOM 846 N N . THR A 1 113 ? -22.765 -4.767 37.282 1.00 91.44 113 THR A N 1
ATOM 847 C CA . THR A 1 113 ? -22.085 -4.469 38.552 1.00 91.44 113 THR A CA 1
ATOM 848 C C . THR A 1 113 ? -22.804 -3.354 39.317 1.00 91.44 113 THR A C 1
ATOM 850 O O . THR A 1 113 ? -23.061 -3.508 40.509 1.00 91.44 113 THR A O 1
ATOM 853 N N . ARG A 1 114 ? -23.213 -2.271 38.638 1.00 89.38 114 ARG A N 1
ATOM 854 C CA . ARG A 1 114 ? -23.975 -1.175 39.268 1.00 89.38 114 ARG A CA 1
ATOM 855 C C . ARG A 1 114 ? -25.347 -1.621 39.766 1.00 89.38 114 ARG A C 1
ATOM 857 O O . ARG A 1 114 ? -25.749 -1.222 40.853 1.00 89.38 114 ARG A O 1
ATOM 864 N N . GLU A 1 115 ? -26.063 -2.441 38.998 1.00 93.06 115 GLU A N 1
ATOM 865 C CA . GLU A 1 115 ? -27.351 -3.006 39.434 1.00 93.06 115 GLU A CA 1
ATOM 866 C C . GLU A 1 115 ? -27.184 -3.865 40.691 1.00 93.06 115 GLU A C 1
ATOM 868 O O . GLU A 1 115 ? -27.983 -3.784 41.625 1.00 93.06 115 GLU A O 1
ATOM 873 N N . THR A 1 116 ? -26.105 -4.646 40.747 1.00 92.62 116 THR A N 1
ATOM 874 C CA . THR A 1 116 ? -25.766 -5.458 41.918 1.00 92.62 116 THR A CA 1
ATOM 875 C C . THR A 1 116 ? -25.478 -4.578 43.140 1.00 92.62 116 THR A C 1
ATOM 877 O O . THR A 1 116 ? -26.058 -4.809 44.199 1.00 92.62 116 THR A O 1
ATOM 880 N N . GLU A 1 117 ? -24.654 -3.533 42.999 1.00 92.25 117 GLU A N 1
ATOM 881 C CA . GLU A 1 117 ? -24.382 -2.557 44.070 1.00 92.25 117 GLU A CA 1
ATOM 882 C C . GLU A 1 117 ? -25.663 -1.879 44.579 1.00 92.25 117 GLU A C 1
ATOM 884 O O . GLU A 1 117 ? -25.866 -1.767 45.790 1.00 92.25 117 GLU A O 1
ATOM 889 N N . GLN A 1 118 ? -26.559 -1.474 43.673 1.00 91.81 118 GLN A N 1
ATOM 890 C CA . GLN A 1 118 ? -27.842 -0.867 44.036 1.00 91.81 118 GLN A CA 1
ATOM 891 C C . GLN A 1 118 ? -28.728 -1.828 44.833 1.00 91.81 118 GLN A C 1
ATOM 893 O O . GLN A 1 118 ? -29.271 -1.434 45.865 1.00 91.81 118 GLN A O 1
ATOM 898 N N . ASN A 1 119 ? -28.831 -3.089 44.412 1.00 91.75 119 ASN A N 1
ATOM 899 C CA . ASN A 1 119 ? -29.619 -4.098 45.121 1.00 91.75 119 ASN A CA 1
ATOM 900 C C . ASN A 1 119 ? -29.091 -4.364 46.537 1.00 91.75 119 ASN A C 1
ATOM 902 O O . ASN A 1 119 ? -29.887 -4.478 47.465 1.00 91.75 119 ASN A O 1
ATOM 906 N N . PHE A 1 120 ? -27.767 -4.411 46.727 1.00 91.38 120 PHE A N 1
ATOM 907 C CA . PHE A 1 120 ? -27.174 -4.546 48.063 1.00 91.38 120 PHE A CA 1
ATOM 908 C C . PHE A 1 120 ? -27.354 -3.295 48.932 1.00 91.38 120 PHE A C 1
ATOM 910 O O . PHE A 1 120 ? -27.389 -3.423 50.148 1.00 91.38 120 PHE A O 1
ATOM 917 N N . SER A 1 121 ? -27.492 -2.102 48.343 1.00 85.94 121 SER A N 1
ATOM 918 C CA . SER A 1 121 ? -27.752 -0.863 49.096 1.00 85.94 121 SER A CA 1
ATOM 919 C C . SER A 1 121 ? -29.198 -0.711 49.595 1.00 85.94 121 SER A C 1
ATOM 921 O O . SER A 1 121 ? -29.472 0.153 50.425 1.00 85.94 121 SER A O 1
ATOM 923 N N . LEU A 1 122 ? -30.124 -1.523 49.069 1.00 73.19 122 LEU A N 1
ATOM 924 C CA . LEU A 1 122 ? -31.554 -1.508 49.400 1.00 73.19 122 LEU A CA 1
ATOM 925 C C . LEU A 1 122 ? -31.937 -2.497 50.519 1.00 73.19 1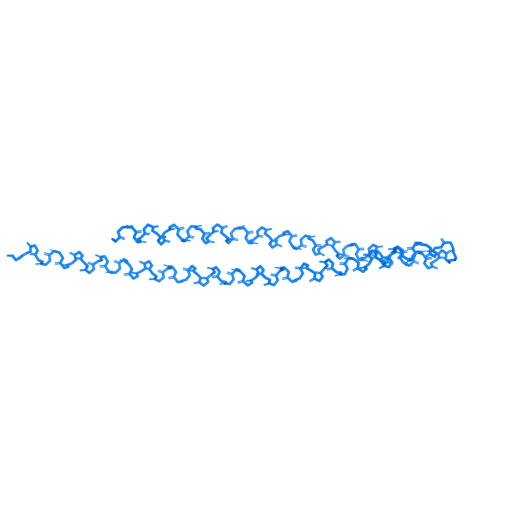22 LEU A C 1
ATOM 927 O O . LEU A 1 122 ? -33.108 -2.544 50.901 1.00 73.19 122 LEU A O 1
ATOM 931 N N . ILE A 1 123 ? -30.977 -3.282 51.020 1.00 58.19 123 ILE A N 1
ATOM 932 C CA . ILE A 1 123 ? -31.123 -4.253 52.118 1.00 58.19 123 ILE A CA 1
ATOM 933 C C . ILE A 1 123 ? -30.375 -3.724 53.342 1.00 58.19 123 ILE A C 1
ATOM 935 O O . ILE A 1 123 ? -30.948 -3.808 54.451 1.00 58.19 123 ILE A O 1
#

Foldseek 3Di:
DVVLLVVLVVLLVVLVVVLVVLVVVLVVLVVQLVVLVVQLVVLVVQLVVLVVVPPVSVVSNVVSVVSNVVSVVSNVVSVVVNVVSVVSNVVSVVVNVVSVVVNVVVVVVVVVVVVVVVVVVVD

Secondary structure (DSSP, 8-state):
-HHHHHHHHHHHHHHHHHHHHHHHHHHHHHHHHHHHHHHHHHHHHHHHHHHHTGGGGHHHHHHHHHHHHHHHHHHHHHHHHHHHHHHHHHHHHHHHHHHHHHHHHHHHHHHHHHHHHHHHHT-

Radius of gyration: 28.07 Å; chains: 1; bounding box: 58×14×88 Å

Sequence (123 aa):
MSTIESSVTTTDEVIRMLEGKSAQISQMVSAIHEIANQTNLLALNASIEAARAGEHGRGFAVVSTEVRKLAEQAGDSSDRIEELVEAMEQDMQQSLSAMSRVKDEVQEGLRLTRETEQNFSLI

pLDDT: mean 93.33, std 5.74, range [58.19, 98.06]